Protein AF-A0A8B6BS46-F1 (afdb_monomer)

Foldseek 3Di:
DDAQFKKKKKKKAKCDAWWWKFKWFQDPNDTDGPGDTDTDGRNVPIDIDMDTCPDPGDMDIDTHPVVDPD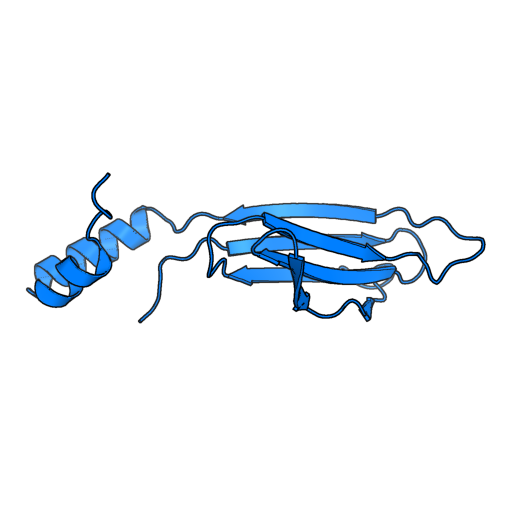DDIDMDMDMDTGGRDVVVVVVVLVVCVVVVVVVCVCVRPPDPDD

Organism: Mytilus galloprovincialis (NCBI:txid29158)

Secondary structure (DSSP, 8-state):
------EEEEEEEESSS-EEEEEEEEETTEEEEEEEEEEE-TTTS-EEEEEE--SSSEEEEEEE-TT-SS----EEEEEEEEPPPHHHHHHHHHHHHHHT-HHHHHHHH-----

Solvent-accessible surface area (backbone atoms only — not comparable to full-atom values): 6908 Å² total; per-residue (Å²): 141,80,79,87,44,37,34,41,36,42,38,35,31,30,73,57,60,64,41,24,40,26,35,35,35,54,54,94,94,36,80,42,77,78,37,73,72,42,80,38,60,25,44,83,45,76,45,70,53,74,43,75,50,88,65,95,72,53,75,42,83,44,79,43,60,89,90,44,92,87,57,85,73,54,72,51,73,53,73,49,78,44,72,60,56,67,66,59,52,50,49,52,52,52,50,33,60,73,71,64,41,59,66,66,50,48,77,72,65,63,73,79,79,129

Sequence (114 aa):
MRTFCFYFSWEFQSEDHDVGFGLLYEENEKYQIISKVTRVNSHHVLEDGVHTCEKTGKYFLCFDNSFSWTRSKKIRYVCEVIAPDDTLISQEINKLIEDGDWETLSERFETTHL

pLDDT: mean 85.99, std 13.16, range [35.91, 97.19]

Mean predicted aligned error: 9.42 Å

Nearest PDB structures (foldseek):
  4tlg-assembly1_A  TM=8.863E-01  e=4.756E-06  Homo sapiens
  6q67-assembly1_A  TM=8.962E-01  e=2.269E-05  Sus scrofa
  6hlt-assembly2_C  TM=9.055E-01  e=3.000E-05  Homo sapiens
  6q68-assembly1_C  TM=8.977E-01  e=2.400E-05  Bos taurus
  6hmv-assembly1_A  TM=9.448E-01  e=8.191E-05  Homo sapiens

Structure (mmCIF, N/CA/C/O backbone):
data_AF-A0A8B6BS46-F1
#
_entry.id   AF-A0A8B6BS46-F1
#
loop_
_atom_site.group_PDB
_atom_site.id
_atom_site.type_symbol
_atom_site.label_atom_id
_atom_site.label_alt_id
_atom_site.label_comp_id
_atom_site.label_asym_id
_atom_site.label_entity_id
_atom_site.label_seq_id
_atom_site.pdbx_PDB_ins_code
_atom_site.Cartn_x
_atom_site.Cartn_y
_atom_site.Cartn_z
_atom_site.occupancy
_atom_site.B_iso_or_equiv
_atom_site.auth_seq_id
_atom_site.auth_comp_id
_atom_site.auth_asym_id
_atom_site.auth_atom_id
_atom_site.pdbx_PDB_model_num
ATOM 1 N N . MET A 1 1 ? -12.181 -11.609 18.749 1.00 38.28 1 MET A N 1
ATOM 2 C CA . MET A 1 1 ? -11.591 -10.264 18.591 1.00 38.28 1 MET A CA 1
ATOM 3 C C . MET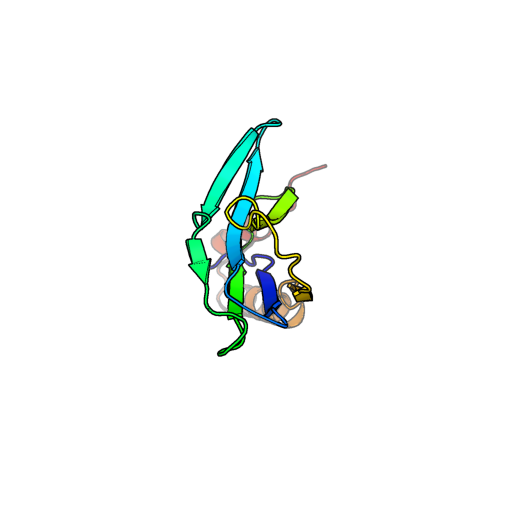 A 1 1 ? -11.362 -10.000 17.101 1.00 38.28 1 MET A C 1
ATOM 5 O O . MET A 1 1 ? -10.400 -10.505 16.543 1.00 38.28 1 MET A O 1
ATOM 9 N N . ARG A 1 2 ? -12.296 -9.338 16.408 1.00 45.19 2 ARG A N 1
ATOM 10 C CA . ARG A 1 2 ? -12.150 -8.969 14.983 1.00 45.19 2 ARG A CA 1
ATOM 11 C C . ARG A 1 2 ? -12.280 -7.461 14.847 1.00 45.19 2 ARG A C 1
ATOM 13 O O . ARG A 1 2 ? -13.326 -6.988 14.464 1.00 45.19 2 ARG A O 1
ATOM 20 N N . THR A 1 3 ? -11.291 -6.692 15.277 1.00 49.78 3 THR A N 1
ATOM 21 C CA . THR A 1 3 ? -11.294 -5.219 15.228 1.00 49.78 3 THR A CA 1
ATOM 22 C C . THR A 1 3 ? -11.791 -4.688 13.874 1.00 49.78 3 THR A C 1
ATOM 24 O O . THR A 1 3 ? -11.344 -5.169 12.833 1.00 49.78 3 THR A O 1
ATOM 27 N N . PHE A 1 4 ? -12.741 -3.744 13.896 1.00 59.94 4 PHE A N 1
ATOM 28 C CA . PHE A 1 4 ? -13.165 -2.976 12.722 1.00 59.94 4 PHE A CA 1
ATOM 29 C C . PHE A 1 4 ? -12.008 -2.066 12.317 1.00 59.94 4 PHE A C 1
ATOM 31 O O . PHE A 1 4 ? -11.926 -0.912 12.728 1.00 59.94 4 PHE A O 1
ATOM 38 N N . CYS A 1 5 ? -11.041 -2.628 11.609 1.00 68.75 5 CYS A N 1
ATOM 39 C CA . CYS A 1 5 ? -9.859 -1.897 11.200 1.00 68.75 5 CYS A CA 1
ATOM 40 C C . CYS A 1 5 ? -10.089 -1.261 9.836 1.00 68.75 5 CYS A C 1
ATOM 42 O O . CYS A 1 5 ? -10.703 -1.858 8.953 1.00 68.75 5 CYS A O 1
ATOM 44 N N . PHE A 1 6 ? -9.531 -0.068 9.654 1.00 82.50 6 PHE A N 1
ATOM 45 C CA . PHE A 1 6 ? -9.302 0.458 8.318 1.00 82.50 6 PHE A CA 1
ATOM 46 C C . PHE A 1 6 ? -8.326 -0.464 7.590 1.00 82.50 6 PHE A C 1
ATOM 48 O O . PHE A 1 6 ? -7.387 -0.991 8.195 1.00 82.50 6 PHE A O 1
ATOM 55 N N . TYR A 1 7 ? -8.535 -0.644 6.295 1.00 89.06 7 TYR A N 1
ATOM 56 C CA . TYR A 1 7 ? -7.596 -1.351 5.437 1.00 89.06 7 TYR A CA 1
ATOM 57 C C . TYR A 1 7 ? -6.990 -0.365 4.460 1.00 89.06 7 TYR A C 1
ATOM 59 O O . TYR A 1 7 ? -7.685 0.468 3.889 1.00 89.06 7 TYR A O 1
ATOM 67 N N . PHE A 1 8 ? -5.690 -0.466 4.258 1.00 91.31 8 PHE A N 1
ATOM 68 C CA . PHE A 1 8 ? -4.987 0.258 3.221 1.00 91.31 8 PHE A CA 1
ATOM 69 C C . PHE A 1 8 ? -4.611 -0.725 2.120 1.00 91.31 8 PHE A C 1
ATOM 71 O O . PHE A 1 8 ? -3.884 -1.682 2.387 1.00 91.31 8 PHE A O 1
ATOM 78 N N . SER A 1 9 ? -5.120 -0.520 0.910 1.00 94.75 9 SER A N 1
ATOM 79 C CA . SER A 1 9 ? -4.812 -1.343 -0.257 1.00 94.75 9 SER A CA 1
ATOM 80 C C . SER A 1 9 ? -3.952 -0.577 -1.252 1.00 94.75 9 SER A C 1
ATOM 82 O O . SER A 1 9 ? -3.991 0.654 -1.337 1.00 94.75 9 SER A O 1
ATOM 84 N N . TRP A 1 10 ? -3.155 -1.321 -2.006 1.00 97.00 10 TRP A N 1
ATOM 85 C CA . TRP A 1 10 ? -2.367 -0.787 -3.101 1.00 97.00 10 TRP A CA 1
ATOM 86 C C . TRP A 1 10 ? -2.346 -1.756 -4.269 1.00 97.00 10 TRP A C 1
ATOM 88 O O . TRP A 1 10 ? -2.424 -2.970 -4.109 1.00 97.00 10 TRP A O 1
ATOM 98 N N . GLU A 1 11 ? -2.160 -1.177 -5.440 1.00 97.19 11 GLU A N 1
ATOM 99 C CA . GLU A 1 11 ? -1.888 -1.856 -6.691 1.00 97.19 11 GLU A CA 1
ATOM 100 C C . GLU A 1 11 ? -0.888 -0.992 -7.458 1.00 97.19 11 GLU A C 1
ATOM 102 O O . GLU A 1 11 ? -1.061 0.225 -7.565 1.00 97.19 11 GLU A O 1
ATOM 107 N N . PHE A 1 12 ? 0.188 -1.582 -7.972 1.00 96.81 12 PHE A N 1
ATOM 108 C CA . PHE A 1 12 ? 1.142 -0.857 -8.796 1.00 96.81 12 PHE A CA 1
ATOM 109 C C . PHE A 1 12 ? 1.840 -1.729 -9.834 1.00 96.81 12 PHE A C 1
ATOM 111 O O . PHE A 1 12 ? 1.979 -2.945 -9.720 1.00 96.81 12 PHE A O 1
ATOM 118 N N . GLN A 1 13 ? 2.358 -1.051 -10.849 1.00 95.69 13 GLN A N 1
ATOM 119 C CA . GLN A 1 13 ? 3.150 -1.641 -11.913 1.00 95.69 13 GLN A CA 1
ATOM 120 C C . GLN A 1 13 ? 4.254 -0.668 -12.327 1.00 95.69 13 GLN A C 1
ATOM 122 O O . GLN A 1 13 ? 4.020 0.537 -12.477 1.00 95.69 13 GLN A O 1
ATOM 127 N N . SER A 1 14 ? 5.466 -1.186 -12.527 1.00 93.38 14 SER A N 1
ATOM 128 C CA . SER A 1 14 ? 6.537 -0.443 -13.189 1.00 93.38 14 SER A CA 1
ATOM 129 C C . SER A 1 14 ? 6.426 -0.584 -14.709 1.00 93.38 14 SER A C 1
ATOM 131 O O . SER A 1 14 ? 5.974 -1.603 -15.219 1.00 93.38 14 SER A O 1
ATOM 133 N N . GLU A 1 15 ? 6.816 0.452 -15.453 1.00 88.56 15 GLU A N 1
ATOM 134 C CA . GLU A 1 15 ? 6.830 0.381 -16.923 1.00 88.56 15 GLU A CA 1
ATOM 135 C C . GLU A 1 15 ? 7.938 -0.534 -17.444 1.00 88.56 15 GLU A C 1
ATOM 137 O O . GLU A 1 15 ? 7.683 -1.344 -18.324 1.00 88.56 15 GLU A O 1
ATOM 142 N N . ASP A 1 16 ? 9.138 -0.438 -16.867 1.00 82.38 16 ASP A N 1
ATOM 143 C CA . ASP A 1 16 ? 10.303 -1.208 -17.291 1.00 82.38 16 ASP A CA 1
ATOM 144 C C . ASP A 1 16 ? 11.169 -1.585 -16.084 1.00 82.38 16 ASP A C 1
ATOM 146 O O . ASP A 1 16 ? 11.522 -0.731 -15.262 1.00 82.38 16 ASP A O 1
ATOM 150 N N . HIS A 1 17 ? 11.584 -2.854 -16.037 1.00 85.81 17 HIS A N 1
ATOM 151 C CA . HIS A 1 17 ? 12.421 -3.467 -14.999 1.00 85.81 17 HIS A CA 1
ATOM 152 C C . HIS A 1 17 ? 11.810 -3.517 -13.591 1.00 85.81 17 HIS A C 1
ATOM 154 O O . HIS A 1 17 ? 10.761 -2.952 -13.282 1.00 85.81 17 HIS A O 1
ATOM 160 N N . ASP A 1 18 ? 12.483 -4.257 -12.720 1.00 89.81 18 ASP A N 1
ATOM 161 C CA . ASP A 1 18 ? 12.106 -4.459 -11.333 1.00 89.81 18 ASP A CA 1
ATOM 162 C C . ASP A 1 18 ? 12.364 -3.215 -10.469 1.00 89.81 18 ASP A C 1
ATOM 164 O O . ASP A 1 18 ? 13.213 -2.377 -10.783 1.00 89.81 18 ASP A O 1
ATOM 168 N N . VAL A 1 19 ? 11.623 -3.089 -9.372 1.00 93.81 19 VAL A N 1
ATOM 169 C CA . VAL A 1 19 ? 11.728 -1.980 -8.413 1.00 93.81 19 VAL A CA 1
ATOM 170 C C . VAL A 1 19 ? 11.765 -2.539 -6.994 1.00 93.81 19 VAL A C 1
ATOM 172 O O . VAL A 1 19 ? 11.211 -3.603 -6.735 1.00 93.81 19 VAL A O 1
ATOM 175 N N . GLY A 1 20 ? 12.441 -1.864 -6.067 1.00 95.31 20 GLY A N 1
ATOM 176 C CA . GLY A 1 20 ? 12.315 -2.178 -4.649 1.00 95.31 20 GLY A CA 1
ATOM 177 C C . GLY A 1 20 ? 10.960 -1.709 -4.129 1.00 95.31 20 GLY A C 1
ATOM 178 O O . GLY A 1 20 ? 10.569 -0.574 -4.389 1.00 95.31 20 GLY A O 1
ATOM 179 N N . PHE A 1 21 ? 10.254 -2.554 -3.388 1.00 96.62 21 PHE A N 1
ATOM 180 C CA . PHE A 1 21 ? 8.987 -2.196 -2.766 1.00 96.62 21 PHE A CA 1
ATOM 181 C C . PHE A 1 21 ? 8.909 -2.690 -1.324 1.00 96.62 21 PHE A C 1
ATOM 183 O O . PHE A 1 21 ? 9.324 -3.812 -1.029 1.00 96.62 21 PHE A O 1
ATOM 190 N N . GLY A 1 22 ? 8.381 -1.853 -0.432 1.00 96.50 22 GLY A N 1
ATOM 191 C CA . GLY A 1 22 ? 8.122 -2.185 0.967 1.00 96.50 22 GLY A CA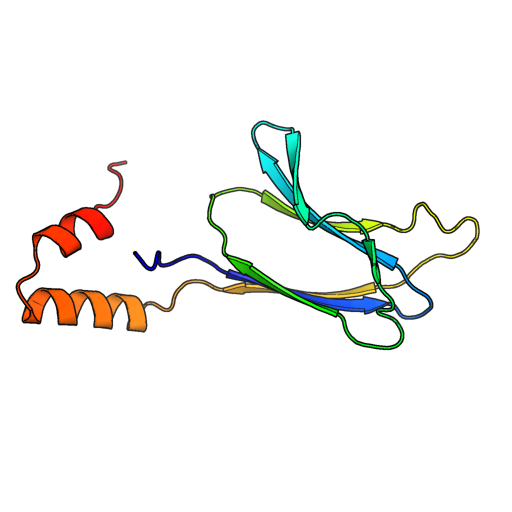 1
ATOM 192 C C . GLY A 1 22 ? 7.109 -1.239 1.612 1.00 96.50 22 GLY A C 1
ATOM 193 O O . GLY A 1 22 ? 6.692 -0.250 1.010 1.00 96.50 22 GLY A O 1
ATOM 194 N N . LEU A 1 23 ? 6.739 -1.545 2.855 1.00 96.44 23 LEU A N 1
ATOM 195 C CA . LEU A 1 23 ? 5.743 -0.805 3.632 1.00 96.44 23 LEU A CA 1
ATOM 196 C C . LEU A 1 23 ? 6.331 -0.420 4.989 1.00 96.44 23 LEU A C 1
ATOM 198 O O . LEU A 1 23 ? 6.819 -1.284 5.724 1.00 96.44 23 LEU A O 1
ATOM 202 N N . LEU A 1 24 ? 6.259 0.863 5.330 1.00 96.19 24 LEU A N 1
ATOM 203 C CA . LEU A 1 24 ? 6.738 1.403 6.602 1.00 96.19 24 LEU A CA 1
ATOM 204 C C . LEU A 1 24 ? 5.614 2.116 7.359 1.00 96.19 24 LEU A C 1
ATOM 206 O O . LEU A 1 24 ? 4.649 2.588 6.761 1.00 96.19 24 LEU A O 1
ATOM 210 N N . TYR A 1 25 ? 5.784 2.240 8.671 1.00 95.50 25 TYR A N 1
ATOM 211 C CA . TYR A 1 25 ? 4.933 3.033 9.555 1.00 95.50 25 TYR A CA 1
ATOM 212 C C . TYR A 1 25 ? 5.776 4.041 10.330 1.00 95.50 25 TYR A C 1
ATOM 214 O O . TYR A 1 25 ? 6.840 3.692 10.837 1.00 95.50 25 TYR A O 1
ATOM 222 N N . GLU A 1 26 ? 5.323 5.287 10.421 1.00 95.25 26 GLU A N 1
ATOM 223 C CA . GLU A 1 26 ? 5.981 6.307 11.241 1.00 95.25 26 GLU A CA 1
ATOM 224 C C . GLU A 1 26 ? 5.486 6.230 12.688 1.00 95.25 26 GLU A C 1
ATOM 226 O O . GLU A 1 26 ? 4.318 6.476 12.983 1.00 95.25 26 GLU A O 1
ATOM 231 N N . GLU A 1 27 ? 6.403 5.927 13.604 1.00 92.62 27 GLU A N 1
ATOM 232 C CA . GLU A 1 27 ? 6.169 5.895 15.043 1.00 92.62 27 GLU A CA 1
ATOM 233 C C . GLU A 1 27 ? 7.206 6.783 15.734 1.00 92.62 27 GLU A C 1
ATOM 235 O O . GLU A 1 27 ? 8.403 6.503 15.680 1.00 92.62 27 GLU A O 1
ATOM 240 N N . ASN A 1 28 ? 6.758 7.859 16.391 1.00 91.06 28 ASN A N 1
ATOM 241 C CA . ASN A 1 28 ? 7.634 8.803 17.100 1.00 91.06 28 ASN A CA 1
ATOM 242 C C . ASN A 1 28 ? 8.801 9.312 16.227 1.00 91.06 28 ASN A C 1
ATOM 244 O O . ASN A 1 28 ? 9.962 9.231 16.631 1.00 91.06 28 ASN A O 1
ATOM 248 N N . GLU A 1 29 ? 8.484 9.773 15.011 1.00 88.62 29 GLU A N 1
ATOM 249 C CA . GLU A 1 29 ? 9.449 10.285 14.016 1.00 88.62 29 GLU A CA 1
ATOM 250 C C . GLU A 1 29 ? 10.475 9.241 13.525 1.00 88.62 29 GLU A C 1
ATOM 252 O O . GLU A 1 29 ? 11.482 9.580 12.901 1.00 88.62 29 GLU A O 1
ATOM 257 N N . LYS A 1 30 ? 10.233 7.949 13.784 1.00 91.62 30 LYS A N 1
ATOM 258 C CA . LYS A 1 30 ? 11.052 6.834 13.295 1.00 91.62 30 LYS A CA 1
ATOM 259 C C . LYS A 1 30 ? 10.238 5.924 12.388 1.00 91.62 30 LYS A C 1
ATOM 261 O O . LYS A 1 30 ? 9.079 5.630 12.662 1.00 91.62 30 LYS A O 1
ATOM 266 N N . TYR A 1 31 ? 10.875 5.426 11.333 1.00 93.69 31 TYR A N 1
ATOM 267 C CA . TYR A 1 31 ? 10.260 4.458 10.432 1.00 93.69 31 TYR A CA 1
ATOM 268 C C . TYR A 1 31 ? 10.399 3.037 10.980 1.00 93.69 31 TYR A C 1
ATOM 270 O O . TYR A 1 31 ? 11.507 2.515 11.112 1.00 93.69 31 TYR A O 1
ATOM 278 N N . GLN A 1 32 ? 9.265 2.407 11.262 1.00 94.94 32 GLN A N 1
ATOM 279 C CA . GLN A 1 32 ? 9.142 0.988 11.563 1.00 94.94 32 GLN A CA 1
ATOM 280 C C . GLN A 1 32 ? 8.866 0.210 10.2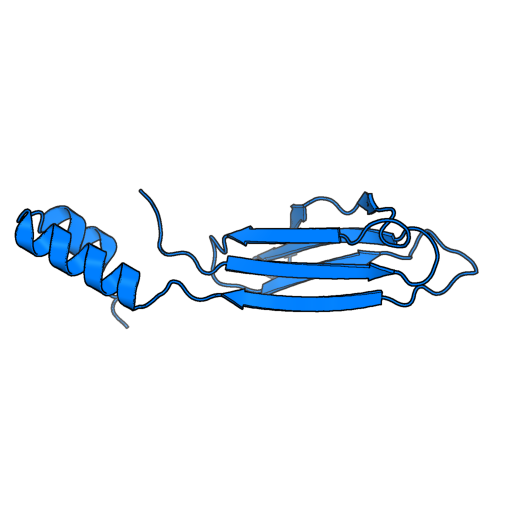78 1.00 94.94 32 GLN A C 1
ATOM 282 O O . GLN A 1 32 ? 8.059 0.627 9.447 1.00 94.94 32 GLN A O 1
ATOM 287 N N . ILE A 1 33 ? 9.522 -0.937 10.116 1.00 95.38 33 ILE A N 1
ATOM 288 C CA . ILE A 1 33 ? 9.347 -1.791 8.939 1.00 95.38 33 ILE A CA 1
ATOM 289 C C . ILE A 1 33 ? 8.146 -2.708 9.161 1.00 95.38 33 ILE A C 1
ATOM 291 O O . ILE A 1 33 ? 8.213 -3.602 10.001 1.00 95.38 33 ILE A O 1
ATOM 295 N N . ILE A 1 34 ? 7.086 -2.523 8.372 1.00 94.81 34 ILE A N 1
ATOM 296 C CA . ILE A 1 34 ? 5.967 -3.474 8.297 1.00 94.81 34 ILE A CA 1
ATOM 297 C C . ILE A 1 34 ? 6.307 -4.570 7.288 1.00 94.81 34 ILE A C 1
ATOM 299 O O . ILE A 1 34 ? 6.240 -5.756 7.598 1.00 94.81 34 ILE A O 1
ATOM 303 N N . SER A 1 35 ? 6.725 -4.166 6.087 1.00 94.88 35 SER A N 1
ATOM 304 C CA . SER A 1 35 ? 7.227 -5.057 5.046 1.00 94.88 35 SER A CA 1
ATOM 305 C C . SER A 1 35 ? 8.576 -4.556 4.555 1.00 94.88 35 SER A C 1
ATOM 307 O O . SER A 1 35 ? 8.736 -3.379 4.217 1.00 94.88 35 SER A O 1
ATOM 309 N N . LYS A 1 36 ? 9.567 -5.450 4.545 1.00 94.75 36 LYS A N 1
ATOM 310 C CA . LYS A 1 36 ? 10.925 -5.123 4.106 1.00 94.75 36 LYS A CA 1
ATOM 311 C C . LYS A 1 36 ? 10.911 -4.731 2.634 1.00 94.75 36 LYS A C 1
ATOM 313 O O . LYS A 1 36 ? 10.258 -5.386 1.828 1.00 94.75 36 LYS A O 1
ATOM 318 N N . VAL A 1 37 ? 11.706 -3.720 2.292 1.00 95.12 37 VAL A N 1
ATOM 319 C CA . VAL A 1 37 ? 11.926 -3.351 0.894 1.00 95.12 37 VAL A CA 1
ATOM 320 C C . VAL A 1 37 ? 12.635 -4.504 0.184 1.00 95.12 37 VAL A C 1
ATOM 322 O O . VAL A 1 37 ? 13.759 -4.862 0.540 1.00 95.12 37 VAL A O 1
ATOM 325 N N . THR A 1 38 ? 11.972 -5.101 -0.803 1.00 94.00 38 THR A N 1
ATOM 326 C CA . THR A 1 38 ? 12.515 -6.193 -1.624 1.00 94.00 38 THR A CA 1
ATOM 327 C C . THR A 1 38 ? 12.273 -5.925 -3.103 1.00 94.00 38 THR A C 1
ATOM 329 O O . THR A 1 38 ? 11.378 -5.165 -3.463 1.00 94.00 38 THR A O 1
ATOM 332 N N . ARG A 1 39 ? 13.115 -6.494 -3.973 1.00 94.06 39 ARG A N 1
ATOM 333 C CA . ARG A 1 39 ? 13.005 -6.301 -5.425 1.00 94.06 39 ARG A CA 1
ATOM 334 C C . ARG A 1 39 ? 11.827 -7.113 -5.959 1.00 94.06 39 ARG A C 1
ATOM 336 O O . ARG A 1 39 ? 11.808 -8.330 -5.787 1.00 94.06 39 ARG A O 1
ATOM 343 N N . VAL A 1 40 ? 10.895 -6.442 -6.626 1.00 93.19 40 VAL A N 1
ATOM 344 C CA . VAL A 1 40 ? 9.701 -7.041 -7.229 1.00 93.19 40 VAL A CA 1
ATOM 345 C C . VAL A 1 40 ? 9.686 -6.816 -8.738 1.00 93.19 40 VAL A C 1
ATOM 347 O O . VAL A 1 40 ? 10.060 -5.747 -9.231 1.00 93.19 40 VAL A O 1
ATOM 350 N N . ASN A 1 41 ? 9.255 -7.826 -9.496 1.00 92.06 41 ASN A N 1
ATOM 351 C CA . ASN A 1 41 ? 9.220 -7.785 -10.961 1.00 92.06 41 ASN A CA 1
ATOM 352 C C . ASN A 1 41 ? 7.901 -7.183 -11.468 1.00 92.06 41 ASN A C 1
ATOM 354 O O . ASN A 1 41 ? 7.239 -7.764 -12.331 1.00 92.06 41 ASN A O 1
ATOM 358 N N . SER A 1 42 ? 7.554 -5.993 -10.968 1.00 90.06 42 SER A N 1
ATOM 359 C CA . SER A 1 42 ? 6.240 -5.384 -11.204 1.00 90.06 42 SER A CA 1
ATOM 360 C C . SER A 1 42 ? 5.971 -4.980 -12.663 1.00 90.06 42 SER A C 1
ATOM 362 O O . SER A 1 42 ? 4.845 -4.658 -13.024 1.00 90.06 42 SER A O 1
ATOM 364 N N . HIS A 1 43 ? 6.996 -5.031 -13.520 1.00 88.81 43 HIS A N 1
ATOM 365 C CA . HIS A 1 43 ? 6.926 -4.834 -14.973 1.00 88.81 43 HIS A CA 1
ATOM 366 C C . HIS A 1 43 ? 6.347 -6.040 -15.725 1.00 88.81 43 HIS A C 1
ATOM 368 O O . HIS A 1 43 ? 5.878 -5.895 -16.850 1.00 88.81 43 HIS A O 1
ATOM 374 N N . HIS A 1 44 ? 6.390 -7.236 -15.133 1.00 89.81 44 HIS A N 1
ATOM 375 C CA . HIS A 1 44 ? 5.835 -8.453 -15.733 1.00 89.81 44 HIS A CA 1
ATOM 376 C C . HIS A 1 44 ? 4.479 -8.824 -15.140 1.00 89.81 44 HIS A C 1
ATOM 378 O O . HIS A 1 44 ? 3.591 -9.271 -15.862 1.00 89.81 44 HIS A O 1
ATOM 384 N N . VAL A 1 45 ? 4.337 -8.660 -13.827 1.00 90.69 45 VAL A N 1
ATOM 385 C CA . VAL A 1 45 ? 3.133 -9.000 -13.071 1.00 90.69 45 VAL A CA 1
ATOM 386 C C . VAL A 1 45 ? 2.790 -7.800 -12.214 1.00 90.69 45 VAL A C 1
ATOM 388 O O . VAL A 1 45 ? 3.677 -7.187 -11.637 1.00 90.69 45 VAL A O 1
ATOM 391 N N . LEU A 1 46 ? 1.519 -7.434 -12.179 1.00 92.62 46 LEU A N 1
ATOM 392 C CA . LEU A 1 46 ? 1.061 -6.346 -11.337 1.00 92.62 46 LEU A CA 1
ATOM 393 C C . LEU A 1 46 ? 1.209 -6.738 -9.859 1.00 92.62 46 LEU A C 1
ATOM 395 O O . LEU A 1 46 ? 0.917 -7.872 -9.494 1.00 92.62 46 LEU A O 1
ATOM 399 N N . GLU A 1 47 ? 1.712 -5.817 -9.042 1.00 96.25 47 GLU A N 1
ATOM 400 C CA . GLU A 1 47 ? 1.909 -6.042 -7.612 1.00 96.25 47 GLU A CA 1
ATOM 401 C C . GLU A 1 47 ? 0.771 -5.378 -6.845 1.00 96.25 47 GLU A C 1
ATOM 403 O O . GLU A 1 47 ? 0.558 -4.169 -6.960 1.00 96.25 47 GLU A O 1
ATOM 408 N N . ASP A 1 48 ? 0.066 -6.156 -6.037 1.00 96.31 48 ASP A N 1
ATOM 409 C CA . ASP A 1 48 ? -1.024 -5.689 -5.194 1.00 96.31 48 ASP A CA 1
ATOM 410 C C . ASP A 1 48 ? -0.834 -6.121 -3.739 1.00 96.31 48 ASP A C 1
ATOM 412 O O . ASP A 1 48 ? 0.022 -6.942 -3.391 1.00 96.31 48 ASP A O 1
ATOM 416 N N . GLY A 1 49 ? -1.607 -5.514 -2.850 1.00 95.00 49 GLY A N 1
ATOM 417 C CA . GLY A 1 49 ? -1.648 -5.936 -1.466 1.00 95.00 49 GLY A CA 1
ATOM 418 C C . GLY A 1 49 ? -2.588 -5.105 -0.616 1.00 95.00 49 GLY A C 1
ATOM 419 O O . GLY A 1 49 ? -3.113 -4.069 -1.023 1.00 95.00 49 GLY A O 1
ATOM 420 N N . VAL A 1 50 ? -2.793 -5.591 0.603 1.00 94.31 50 VAL A N 1
ATOM 421 C CA . VAL A 1 50 ? -3.606 -4.931 1.617 1.00 94.31 50 VAL A CA 1
ATOM 422 C C . VAL A 1 50 ? -2.912 -5.019 2.967 1.00 94.31 50 VAL A C 1
ATOM 424 O O . VAL A 1 50 ? -2.280 -6.024 3.303 1.00 94.31 50 VAL A O 1
ATOM 427 N N . HIS A 1 51 ? -3.038 -3.964 3.759 1.00 93.94 51 HIS A N 1
ATOM 428 C CA . HIS A 1 51 ? -2.574 -3.919 5.131 1.00 93.94 51 HIS A CA 1
ATOM 429 C C . HIS A 1 51 ? -3.682 -3.415 6.049 1.00 93.94 51 HIS A C 1
ATOM 431 O O . HIS A 1 51 ? -4.280 -2.367 5.817 1.00 93.94 51 HIS A O 1
ATOM 437 N N . THR A 1 52 ? -3.937 -4.164 7.115 1.00 92.00 52 THR A N 1
ATOM 438 C CA . THR A 1 52 ? -4.841 -3.754 8.186 1.00 92.00 52 THR A CA 1
ATOM 439 C C . THR A 1 52 ? -4.173 -2.669 9.025 1.00 92.00 52 THR A C 1
ATOM 441 O O . THR A 1 52 ? -3.124 -2.904 9.619 1.00 92.00 52 THR A O 1
ATOM 444 N N . CYS A 1 53 ? -4.780 -1.489 9.114 1.00 89.75 53 CYS A N 1
ATOM 445 C CA . CYS A 1 53 ? -4.272 -0.390 9.925 1.00 89.75 53 CYS A CA 1
ATOM 446 C C . CYS A 1 53 ? -4.549 -0.652 11.413 1.00 89.75 53 CYS A C 1
ATOM 448 O O . CYS A 1 53 ? -5.596 -0.281 11.938 1.00 89.75 53 CYS A O 1
ATOM 450 N N . GLU A 1 54 ? -3.612 -1.310 12.095 1.00 85.88 54 GLU A N 1
ATOM 451 C CA . GLU A 1 54 ? -3.708 -1.595 13.537 1.00 85.88 54 GLU A CA 1
ATOM 452 C C . GLU A 1 54 ? -3.476 -0.359 14.416 1.00 85.88 54 GLU A C 1
ATOM 454 O O . GLU A 1 54 ? -3.927 -0.316 15.560 1.00 85.88 54 GLU A O 1
ATOM 459 N N . LYS A 1 55 ? -2.751 0.639 13.900 1.00 86.62 55 LYS A N 1
ATOM 460 C CA . LYS A 1 55 ? -2.393 1.861 14.621 1.00 86.62 55 LYS A CA 1
ATOM 461 C C . LYS A 1 55 ? -2.748 3.085 13.785 1.00 86.62 55 LYS A C 1
ATOM 463 O O . LYS A 1 55 ? -2.451 3.144 12.593 1.00 86.62 55 LYS A O 1
ATOM 468 N N . THR A 1 56 ? -3.329 4.096 14.421 1.00 86.69 56 THR A N 1
ATOM 469 C CA . THR A 1 56 ? -3.547 5.400 13.787 1.00 86.69 56 THR A CA 1
ATOM 470 C C . THR A 1 56 ? -2.210 6.097 13.567 1.00 86.69 56 THR A C 1
ATOM 472 O O . THR A 1 56 ? -1.491 6.372 14.525 1.00 86.69 56 THR A O 1
ATOM 475 N N . GLY A 1 57 ? -1.892 6.430 12.319 1.00 89.88 57 GLY A N 1
ATOM 476 C CA . GLY A 1 57 ? -0.653 7.124 11.983 1.00 89.88 57 GLY A CA 1
ATOM 477 C C . GLY A 1 57 ? -0.402 7.173 10.483 1.00 89.88 57 GLY A C 1
ATOM 478 O O . GLY A 1 57 ? -1.319 6.996 9.680 1.00 89.88 57 GLY A O 1
ATOM 479 N N . LYS A 1 58 ? 0.851 7.435 10.100 1.00 92.56 58 LYS A N 1
ATOM 480 C CA . LYS A 1 58 ? 1.249 7.524 8.693 1.00 92.56 58 LYS A CA 1
ATOM 481 C C . LYS A 1 58 ? 1.894 6.227 8.226 1.00 92.56 58 LYS A C 1
ATOM 483 O O . LYS A 1 58 ? 2.874 5.761 8.80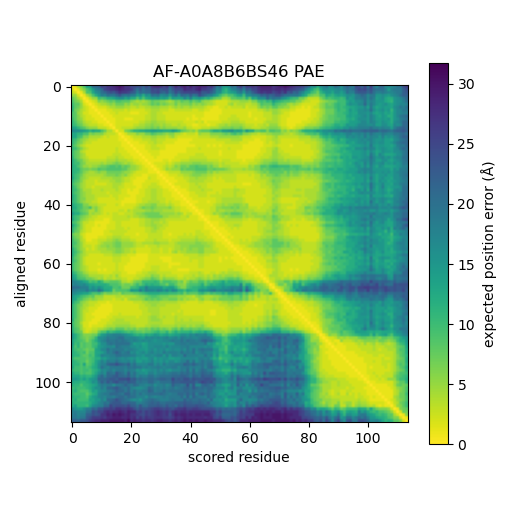8 1.00 92.56 58 LYS A O 1
ATOM 488 N N . TYR A 1 59 ? 1.366 5.706 7.128 1.00 93.94 59 TYR A N 1
ATOM 489 C CA . TYR A 1 59 ? 1.895 4.555 6.412 1.00 93.94 59 TYR A CA 1
ATOM 490 C C . TYR A 1 59 ? 2.582 5.025 5.129 1.00 93.94 59 TYR A C 1
ATOM 492 O O . TYR A 1 59 ? 2.101 5.939 4.460 1.00 93.94 59 TYR A O 1
ATOM 500 N N . PHE A 1 60 ? 3.707 4.403 4.786 1.00 94.88 60 PHE A N 1
ATOM 501 C CA . PHE A 1 60 ? 4.529 4.781 3.639 1.00 94.88 60 PHE A CA 1
ATOM 502 C C . PHE A 1 60 ? 4.735 3.583 2.720 1.00 94.88 60 PHE A C 1
ATOM 504 O O . PHE A 1 60 ? 5.323 2.580 3.125 1.00 94.88 60 PHE A O 1
ATOM 511 N N . LEU A 1 61 ? 4.296 3.721 1.469 1.00 94.81 61 LEU A N 1
ATOM 512 C CA . LEU A 1 61 ? 4.673 2.827 0.379 1.00 94.81 61 LEU A CA 1
ATOM 513 C C . LEU A 1 61 ? 6.022 3.272 -0.175 1.00 94.81 61 LEU A C 1
ATOM 515 O O . LEU A 1 61 ? 6.158 4.368 -0.721 1.00 94.81 61 LEU A O 1
ATOM 519 N N . CYS A 1 62 ? 7.031 2.431 -0.005 1.00 95.38 62 CYS A N 1
ATOM 520 C CA . CYS A 1 62 ? 8.400 2.764 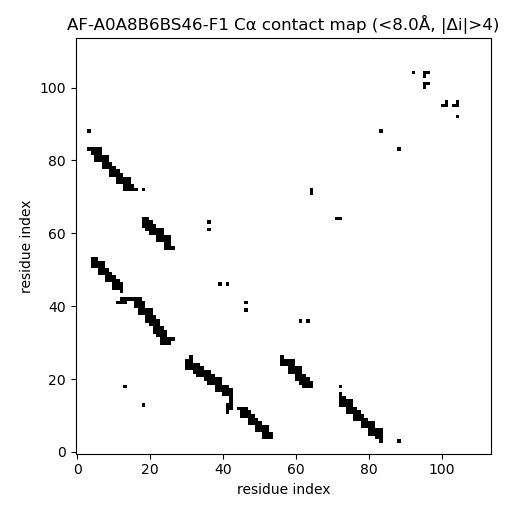-0.357 1.00 95.38 62 CYS A CA 1
ATOM 521 C C . CYS A 1 62 ? 8.771 2.135 -1.694 1.00 95.38 62 CYS A C 1
ATOM 523 O O . CYS A 1 62 ? 9.036 0.938 -1.754 1.00 95.38 62 CYS A O 1
ATOM 525 N N . PHE A 1 63 ? 8.841 2.959 -2.740 1.00 94.81 63 PHE A N 1
ATOM 526 C CA . PHE A 1 63 ? 9.408 2.585 -4.034 1.00 94.81 63 PHE A CA 1
ATOM 527 C C . PHE A 1 63 ? 10.896 2.940 -4.067 1.00 94.81 63 PHE A C 1
ATOM 529 O O . PHE A 1 63 ? 11.259 4.114 -4.146 1.00 94.81 63 PHE A O 1
ATOM 536 N N . ASP A 1 64 ? 11.760 1.932 -3.998 1.00 93.12 64 ASP A N 1
ATOM 537 C CA . ASP A 1 64 ? 13.211 2.100 -3.975 1.00 93.12 64 ASP A CA 1
ATOM 538 C C . ASP A 1 64 ? 13.841 1.774 -5.336 1.00 93.12 64 ASP A C 1
ATOM 540 O O . ASP A 1 64 ? 13.741 0.661 -5.856 1.00 93.12 64 ASP A O 1
ATOM 544 N N . ASN A 1 65 ? 14.527 2.762 -5.909 1.00 91.56 65 ASN A N 1
ATOM 545 C CA . ASN A 1 65 ? 15.298 2.630 -7.145 1.00 91.56 65 ASN A CA 1
ATOM 546 C C . ASN A 1 65 ? 16.799 2.908 -6.929 1.00 91.56 65 ASN A C 1
ATOM 548 O O . ASN A 1 65 ? 17.532 3.115 -7.895 1.00 91.56 65 ASN A O 1
ATOM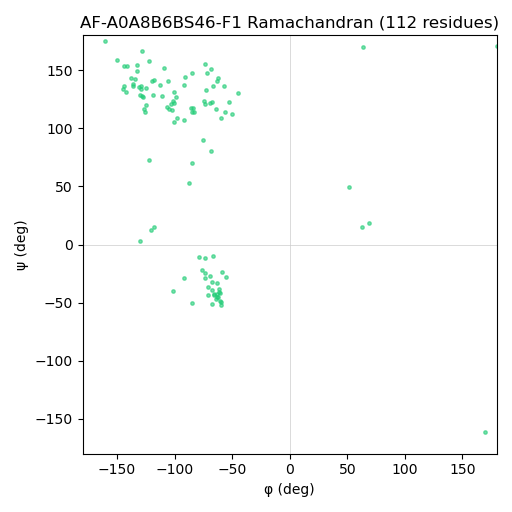 552 N N . SER A 1 66 ? 17.274 2.916 -5.679 1.00 86.62 66 SER A N 1
ATOM 553 C CA . SER A 1 66 ? 18.669 3.217 -5.325 1.00 86.62 66 SER A CA 1
ATOM 554 C C . SER A 1 66 ? 19.687 2.271 -5.978 1.00 86.62 66 SER A C 1
ATOM 556 O O . SER A 1 66 ? 20.835 2.647 -6.207 1.00 86.62 66 SER A O 1
ATOM 558 N N . PHE A 1 67 ? 19.257 1.065 -6.357 1.00 81.12 67 PHE A N 1
ATOM 559 C CA . PHE A 1 67 ? 20.085 0.051 -7.017 1.00 81.12 67 PHE A CA 1
ATOM 560 C C . PHE A 1 67 ? 20.302 0.300 -8.523 1.00 81.12 67 PHE A C 1
ATOM 562 O O . PHE A 1 67 ? 21.122 -0.380 -9.142 1.00 81.12 67 PHE A O 1
ATOM 569 N N . SER A 1 68 ? 19.572 1.239 -9.140 1.00 77.81 68 SER A N 1
ATOM 570 C CA . SER A 1 68 ? 19.683 1.544 -10.572 1.00 77.81 68 SER A CA 1
ATOM 571 C C . SER A 1 68 ? 20.591 2.752 -10.810 1.00 77.81 68 SER A C 1
ATOM 573 O O . SER A 1 68 ? 20.186 3.888 -10.590 1.00 77.81 68 SER A O 1
ATOM 575 N N . TRP A 1 69 ? 21.793 2.542 -11.353 1.00 66.81 69 TRP A N 1
ATOM 576 C CA . TRP A 1 69 ? 22.717 3.654 -11.641 1.00 66.81 69 TRP A CA 1
ATOM 577 C C . TRP A 1 69 ? 22.335 4.533 -12.839 1.00 66.81 69 TRP A C 1
ATOM 579 O O . TRP A 1 69 ? 22.691 5.705 -12.868 1.00 66.81 69 TRP A O 1
ATOM 589 N N . THR A 1 70 ? 21.639 3.995 -13.842 1.00 73.06 70 THR A N 1
ATOM 590 C CA . THR A 1 70 ? 21.388 4.704 -15.117 1.00 73.06 70 THR A CA 1
ATOM 591 C C . THR A 1 70 ? 19.925 4.701 -15.546 1.00 73.06 70 THR A C 1
ATOM 593 O O . THR A 1 70 ? 19.599 5.170 -16.636 1.00 73.06 70 THR A O 1
ATOM 596 N N . ARG A 1 71 ? 19.033 4.130 -14.730 1.00 78.56 71 ARG A N 1
ATOM 597 C CA . ARG A 1 71 ? 17.660 3.816 -15.138 1.00 78.56 71 ARG A CA 1
ATOM 598 C C . ARG A 1 71 ? 16.649 4.430 -14.186 1.00 78.56 71 ARG A C 1
ATOM 600 O O . ARG A 1 71 ? 16.529 4.000 -13.040 1.00 78.56 71 ARG A O 1
ATOM 607 N N . SER A 1 72 ? 15.883 5.384 -14.698 1.00 85.94 72 SER A N 1
ATOM 608 C CA . SER A 1 72 ? 14.652 5.844 -14.061 1.00 85.94 72 SER A CA 1
ATOM 609 C C . SER A 1 72 ? 13.587 4.749 -14.120 1.00 85.94 72 SER A C 1
ATOM 611 O O . SER A 1 72 ? 13.576 3.934 -15.043 1.00 85.94 72 SER A O 1
ATOM 613 N N . LYS A 1 73 ? 12.691 4.733 -13.134 1.00 87.94 73 LYS A N 1
ATOM 614 C CA . LYS A 1 73 ? 11.524 3.849 -13.091 1.00 87.94 73 LYS A CA 1
ATOM 615 C C . LYS A 1 73 ? 10.275 4.708 -13.086 1.00 87.94 73 LYS A C 1
ATOM 617 O O . LYS A 1 73 ? 10.166 5.619 -12.269 1.00 87.94 73 LYS A O 1
ATOM 622 N N . LYS A 1 74 ? 9.347 4.419 -13.991 1.00 92.25 74 LYS A N 1
ATOM 623 C CA . LYS A 1 74 ? 8.015 5.017 -13.981 1.00 92.25 74 LYS A CA 1
ATOM 624 C C . LYS A 1 74 ? 7.052 4.015 -13.366 1.00 92.25 74 LYS A C 1
ATOM 626 O O . LYS A 1 74 ? 6.965 2.886 -13.842 1.00 92.25 74 LYS A O 1
ATOM 631 N N . ILE A 1 75 ? 6.391 4.429 -12.289 1.00 94.38 75 ILE A N 1
ATOM 632 C CA . ILE A 1 75 ? 5.454 3.607 -11.525 1.00 94.38 75 ILE A CA 1
ATOM 633 C C . ILE A 1 75 ? 4.052 4.164 -11.738 1.00 94.38 75 ILE A C 1
ATOM 635 O O . ILE A 1 75 ? 3.824 5.360 -11.550 1.00 94.38 75 ILE A O 1
ATOM 639 N N . ARG A 1 76 ? 3.120 3.300 -12.135 1.00 95.50 76 ARG A N 1
ATOM 640 C CA . ARG A 1 76 ? 1.683 3.574 -12.087 1.00 95.50 76 ARG A CA 1
ATOM 641 C C . ARG A 1 76 ? 1.132 2.873 -10.861 1.00 95.50 76 ARG A C 1
ATOM 643 O O . ARG A 1 76 ? 1.448 1.704 -10.664 1.00 95.50 76 ARG A O 1
ATOM 650 N N . TYR A 1 77 ? 0.358 3.581 -10.052 1.00 96.25 77 TYR A N 1
ATOM 651 C CA . TYR A 1 77 ? -0.176 3.035 -8.814 1.00 96.25 77 TYR A CA 1
ATOM 652 C C . TYR A 1 77 ? -1.587 3.546 -8.538 1.00 96.25 77 TYR A C 1
ATOM 654 O O . TYR A 1 77 ? -1.957 4.644 -8.959 1.00 96.25 77 TYR A O 1
ATOM 662 N N . VAL A 1 78 ? -2.334 2.745 -7.791 1.00 96.38 78 VAL A N 1
ATOM 663 C CA . VAL A 1 78 ? -3.592 3.095 -7.139 1.00 96.38 78 VAL A CA 1
ATOM 664 C C . VAL A 1 78 ? -3.458 2.682 -5.682 1.00 96.38 78 VAL A C 1
ATOM 666 O O . VAL A 1 78 ? -2.973 1.592 -5.388 1.00 96.38 78 VAL A O 1
ATOM 669 N N . CYS A 1 79 ? -3.848 3.568 -4.770 1.00 94.56 79 CYS A N 1
ATOM 670 C CA . CYS A 1 79 ? -3.844 3.283 -3.342 1.00 94.56 79 CYS A CA 1
ATOM 671 C C . CYS A 1 79 ? -5.141 3.788 -2.730 1.00 94.56 79 CYS A C 1
ATOM 673 O O . CYS A 1 79 ? -5.544 4.920 -3.007 1.00 94.56 79 CYS A O 1
ATOM 675 N N . GLU A 1 80 ? -5.750 2.984 -1.868 1.00 93.19 80 GLU A N 1
ATOM 676 C CA . GLU A 1 80 ? -7.033 3.300 -1.252 1.00 93.19 80 GLU A CA 1
ATOM 677 C C . GLU A 1 80 ? -7.000 3.011 0.247 1.00 93.19 80 GLU A C 1
ATOM 679 O O . GLU A 1 80 ? -6.394 2.046 0.710 1.00 93.19 80 GLU A O 1
ATOM 684 N N . VAL A 1 81 ? -7.664 3.872 1.018 1.00 90.38 81 VAL A N 1
ATOM 685 C CA . VAL A 1 81 ? -7.968 3.620 2.428 1.00 90.38 81 VAL A CA 1
ATOM 686 C C . VAL A 1 81 ? -9.444 3.272 2.509 1.00 90.38 81 VAL A C 1
ATOM 688 O O . VAL A 1 81 ? -10.305 4.087 2.185 1.00 90.38 81 VAL A O 1
ATOM 691 N N . ILE A 1 82 ? -9.723 2.053 2.941 1.00 88.56 82 ILE A N 1
ATOM 692 C CA . ILE A 1 82 ? -11.052 1.470 3.028 1.00 88.56 82 ILE A CA 1
ATOM 693 C C . ILE A 1 82 ? -11.475 1.518 4.493 1.00 88.56 82 ILE A C 1
ATOM 695 O O . ILE A 1 82 ? -10.852 0.892 5.357 1.00 88.56 82 ILE A O 1
ATOM 699 N N . ALA A 1 83 ? -12.525 2.288 4.769 1.00 83.75 83 ALA A N 1
ATOM 700 C CA . ALA A 1 83 ? -13.170 2.292 6.072 1.00 83.75 83 ALA A CA 1
ATOM 701 C C . ALA A 1 83 ? -13.955 0.988 6.285 1.00 83.75 83 ALA A C 1
ATOM 703 O O . ALA A 1 83 ? -14.487 0.437 5.316 1.00 83.75 83 ALA A O 1
ATOM 704 N N . PRO A 1 84 ? -14.053 0.486 7.527 1.00 77.75 84 PRO A N 1
ATOM 705 C CA . PRO A 1 84 ? -15.012 -0.565 7.839 1.00 77.75 84 PRO A CA 1
ATOM 706 C C . PRO A 1 84 ? -16.428 -0.099 7.468 1.00 77.75 84 PRO A C 1
ATOM 708 O O . PRO A 1 84 ? -16.793 1.048 7.707 1.00 77.75 84 PRO A O 1
ATOM 711 N N . ASP A 1 85 ? -17.206 -0.984 6.847 1.00 77.81 85 ASP A N 1
ATOM 712 C CA . ASP A 1 85 ? -18.559 -0.675 6.382 1.00 77.81 85 ASP A CA 1
ATOM 713 C C . ASP A 1 85 ? -19.504 -0.440 7.574 1.00 77.81 85 ASP A C 1
ATOM 715 O O . ASP A 1 85 ? -19.697 -1.329 8.413 1.00 77.81 85 ASP A O 1
ATOM 719 N N . ASP A 1 86 ? -20.126 0.740 7.624 1.00 70.81 86 ASP A N 1
ATOM 720 C CA . ASP A 1 86 ? -21.104 1.129 8.647 1.00 70.81 86 ASP A CA 1
ATOM 721 C C . ASP A 1 86 ? -22.279 0.141 8.742 1.00 70.81 86 ASP A C 1
ATOM 723 O O . ASP A 1 86 ? -22.867 -0.036 9.815 1.00 70.81 86 ASP A O 1
ATOM 727 N N . THR A 1 87 ? -22.624 -0.549 7.648 1.00 74.56 87 THR A N 1
ATOM 728 C CA . THR A 1 87 ? -23.668 -1.581 7.675 1.00 74.56 87 THR A CA 1
ATOM 729 C C . THR A 1 87 ? -23.232 -2.836 8.422 1.00 74.56 87 THR A C 1
ATOM 731 O O . THR A 1 87 ? -24.044 -3.395 9.159 1.00 74.56 87 THR A O 1
ATOM 734 N N . LEU A 1 88 ? -21.964 -3.248 8.323 1.00 74.69 88 LEU A N 1
ATOM 735 C CA . LEU A 1 88 ? -21.424 -4.360 9.113 1.00 74.69 88 LEU A CA 1
ATOM 736 C C . LEU A 1 88 ? -21.356 -3.994 10.597 1.00 74.69 88 LEU A C 1
ATOM 738 O O . LEU A 1 88 ? -21.704 -4.814 11.443 1.00 74.69 88 LEU A O 1
ATOM 742 N N . ILE A 1 89 ? -20.977 -2.750 10.905 1.00 77.50 89 ILE A N 1
ATOM 743 C CA . ILE A 1 89 ? -20.991 -2.220 12.274 1.00 77.50 89 ILE A CA 1
ATOM 744 C C . ILE A 1 89 ? -22.414 -2.277 12.839 1.00 77.50 89 ILE A C 1
ATOM 746 O O . ILE A 1 89 ? -22.637 -2.832 13.913 1.00 77.50 89 ILE A O 1
ATOM 750 N N . SER A 1 90 ? -23.390 -1.773 12.082 1.00 81.44 90 SER A N 1
ATOM 751 C CA . SER A 1 90 ? -24.801 -1.775 12.481 1.00 81.44 90 SER A CA 1
ATOM 752 C C . SER A 1 90 ? -25.348 -3.194 12.670 1.00 81.44 90 SER A C 1
ATOM 754 O O . SER A 1 90 ? -26.086 -3.451 13.618 1.00 81.44 90 SER A O 1
ATOM 756 N N . GLN A 1 91 ? -24.981 -4.134 11.795 1.00 84.12 91 GLN A N 1
ATOM 757 C CA . GLN A 1 91 ? -25.373 -5.541 11.915 1.00 84.12 91 GLN A CA 1
ATOM 758 C C . GLN A 1 91 ? -24.760 -6.215 13.149 1.00 84.12 91 GLN A C 1
ATOM 760 O O . GLN A 1 91 ? -25.465 -6.946 13.840 1.00 84.12 91 GLN A O 1
ATOM 765 N N . GLU A 1 92 ? -23.481 -5.969 13.449 1.00 82.69 92 GLU A N 1
ATOM 766 C CA . GLU A 1 92 ? -22.815 -6.521 14.638 1.00 82.69 92 GLU A CA 1
ATOM 767 C C . GLU A 1 92 ? -23.434 -5.958 15.924 1.00 82.69 92 GLU A C 1
ATOM 769 O O . GLU A 1 92 ? -23.744 -6.729 16.830 1.00 82.69 92 GLU A O 1
ATOM 774 N N . ILE A 1 93 ? -23.706 -4.647 15.970 1.00 84.94 93 ILE A N 1
ATOM 775 C CA . ILE A 1 93 ? -24.391 -4.004 17.101 1.00 84.94 93 ILE A CA 1
ATOM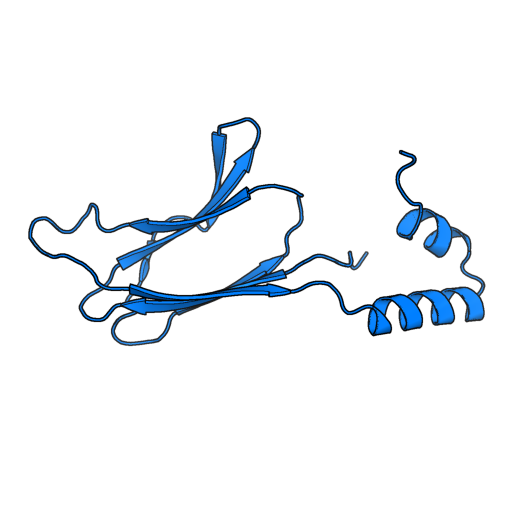 776 C C . ILE A 1 93 ? -25.776 -4.621 17.313 1.00 84.94 93 ILE A C 1
ATOM 778 O O . ILE A 1 93 ? -26.085 -5.059 18.418 1.00 84.94 93 ILE A O 1
ATOM 782 N N . ASN A 1 94 ? -26.596 -4.701 16.260 1.00 88.38 94 ASN A N 1
ATOM 783 C CA . ASN A 1 94 ? -27.947 -5.257 16.361 1.00 88.38 94 ASN A CA 1
ATOM 784 C C . ASN A 1 94 ? -27.927 -6.714 16.824 1.00 88.38 94 ASN A C 1
ATOM 786 O O . ASN A 1 94 ? -28.709 -7.087 17.693 1.00 88.38 94 ASN A O 1
ATOM 790 N N . LYS A 1 95 ? -26.999 -7.521 16.303 1.00 90.81 95 LYS A N 1
ATOM 791 C CA . LYS A 1 95 ? -26.861 -8.918 16.708 1.00 90.81 95 LYS A CA 1
ATOM 792 C C . LYS A 1 95 ? -26.502 -9.054 18.189 1.00 90.81 95 LYS A C 1
ATOM 794 O O . LYS A 1 95 ? -27.104 -9.861 18.884 1.00 90.81 95 LYS A O 1
ATOM 799 N N . LEU A 1 96 ? -25.554 -8.265 18.691 1.00 89.06 96 LEU A N 1
ATOM 800 C CA . LEU A 1 96 ? -25.178 -8.324 20.106 1.00 89.06 96 LEU A CA 1
ATOM 801 C C . LEU A 1 96 ? -26.302 -7.817 21.028 1.00 89.06 96 LEU A C 1
ATOM 803 O O . LEU A 1 96 ? -26.460 -8.330 22.134 1.00 89.06 96 LEU A O 1
ATOM 807 N N . ILE A 1 97 ? -27.106 -6.848 20.569 1.00 90.81 97 ILE A N 1
ATOM 808 C CA . ILE A 1 97 ? -28.319 -6.398 21.270 1.00 90.81 97 ILE A CA 1
ATOM 809 C C . ILE A 1 97 ? -29.341 -7.540 21.352 1.00 90.81 97 ILE A C 1
ATOM 811 O O . ILE A 1 97 ? -29.918 -7.767 22.415 1.00 90.81 97 ILE A O 1
ATOM 815 N N . GLU A 1 98 ? -29.559 -8.259 20.247 1.00 93.12 98 GLU A N 1
ATOM 816 C CA . GLU A 1 98 ? -30.454 -9.423 20.187 1.00 93.12 98 GLU A CA 1
ATOM 817 C C . GLU A 1 98 ? -29.972 -10.567 21.087 1.00 93.12 98 GLU A C 1
ATOM 819 O O . GLU A 1 98 ? -30.773 -11.162 21.809 1.00 93.12 98 GLU A O 1
ATOM 824 N N . ASP A 1 99 ? -28.665 -10.832 21.088 1.00 93.12 99 ASP A N 1
ATOM 825 C CA . ASP A 1 99 ? -28.027 -11.855 21.920 1.00 93.12 99 ASP A CA 1
ATOM 826 C C . ASP A 1 99 ? -27.950 -11.436 23.409 1.00 93.12 99 ASP A C 1
ATOM 828 O O . ASP A 1 99 ? -27.674 -12.266 24.278 1.00 93.12 99 ASP A O 1
ATOM 832 N N . GLY A 1 100 ? -28.223 -10.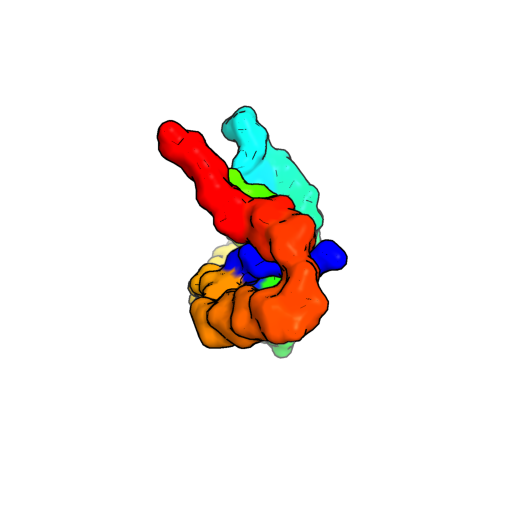163 23.729 1.00 92.31 100 GLY A N 1
ATOM 833 C CA . GLY A 1 100 ? -28.156 -9.609 25.084 1.00 92.31 100 GLY A CA 1
ATOM 834 C C . GLY A 1 100 ? -26.734 -9.511 25.649 1.00 92.31 100 GLY A C 1
ATOM 835 O O . GLY A 1 100 ? -26.565 -9.408 26.866 1.00 92.31 100 GLY A O 1
ATOM 836 N N . ASP A 1 101 ? -25.718 -9.551 24.785 1.00 91.12 101 ASP A N 1
ATOM 837 C CA . ASP A 1 101 ? -24.299 -9.497 25.145 1.00 91.12 101 ASP A CA 1
ATOM 838 C C . ASP A 1 101 ? -23.832 -8.041 25.306 1.00 91.12 101 ASP A C 1
ATOM 840 O O . ASP A 1 101 ? -23.103 -7.465 24.491 1.00 91.12 101 ASP A O 1
ATOM 844 N N . TRP A 1 102 ? -24.324 -7.416 26.375 1.00 88.44 102 TRP A N 1
ATOM 845 C CA . TRP A 1 102 ? -24.057 -6.013 26.689 1.00 88.44 102 TRP A CA 1
ATOM 846 C C . TRP A 1 102 ? -22.608 -5.747 27.106 1.00 88.44 102 TRP A C 1
ATOM 848 O O . TRP A 1 102 ? -22.118 -4.639 26.901 1.00 88.44 102 TRP A O 1
ATOM 858 N N . GLU A 1 103 ? -21.925 -6.746 27.665 1.00 87.44 103 GLU A N 1
ATOM 859 C CA . GLU A 1 103 ? -20.535 -6.632 28.113 1.00 87.44 103 GLU A CA 1
ATOM 860 C C . GLU A 1 103 ? -19.605 -6.456 26.906 1.00 87.44 103 GLU A C 1
ATOM 862 O O . GLU A 1 103 ? -18.895 -5.449 26.815 1.00 87.44 103 GLU A O 1
ATOM 867 N N . THR A 1 104 ? -19.722 -7.342 25.909 1.00 84.12 104 THR A N 1
ATOM 868 C CA . THR A 1 104 ? -18.968 -7.237 24.651 1.00 84.12 104 THR A CA 1
ATOM 869 C C . THR A 1 104 ? -19.305 -5.952 23.891 1.00 84.12 104 THR A C 1
ATOM 871 O O . THR A 1 104 ? -18.415 -5.332 23.307 1.00 84.12 104 THR A O 1
ATOM 874 N N . LEU A 1 105 ? -20.573 -5.522 23.897 1.00 82.88 105 LEU A N 1
ATOM 875 C CA . LEU A 1 105 ? -20.983 -4.254 23.284 1.00 82.88 105 LEU A CA 1
ATOM 876 C C . LEU A 1 105 ? -20.277 -3.052 23.914 1.00 82.88 105 LEU A C 1
ATOM 878 O O . LEU A 1 105 ? -19.743 -2.219 23.179 1.00 82.88 105 LEU A O 1
ATOM 882 N N . SER A 1 106 ? -20.262 -2.967 25.249 1.00 84.12 106 SER A N 1
ATOM 883 C CA . SER A 1 106 ? -19.621 -1.854 25.957 1.00 84.12 106 SER A CA 1
ATOM 884 C C . SER A 1 106 ? -18.115 -1.807 25.725 1.00 84.12 106 SER A C 1
ATOM 886 O O . SER A 1 106 ? -17.593 -0.763 25.350 1.00 84.12 106 SER A O 1
ATOM 888 N N . GLU A 1 107 ? -17.420 -2.941 25.835 1.00 82.00 107 GLU A N 1
ATOM 889 C CA . GLU A 1 107 ? -15.962 -2.987 25.676 1.00 82.00 107 GLU A CA 1
ATOM 890 C C . GLU A 1 107 ? -15.527 -2.573 24.261 1.00 82.00 107 GLU A C 1
ATOM 892 O O . GLU A 1 107 ? -14.464 -1.989 24.049 1.00 82.00 107 GLU A O 1
ATOM 897 N N . ARG A 1 108 ? -16.357 -2.885 23.264 1.00 75.19 108 ARG A N 1
ATOM 898 C CA . ARG A 1 108 ? -15.994 -2.769 21.853 1.00 75.19 108 ARG A CA 1
ATOM 899 C C . ARG A 1 108 ? -16.350 -1.434 21.215 1.00 75.19 108 ARG A C 1
ATOM 901 O O . ARG A 1 108 ? -15.675 -1.038 20.265 1.00 75.19 108 ARG A O 1
ATOM 908 N N . PHE A 1 109 ? -17.398 -0.774 21.700 1.00 73.88 109 PHE A N 1
ATOM 909 C CA . PHE A 1 109 ? -17.931 0.460 21.116 1.00 73.88 109 PHE A CA 1
ATOM 910 C C . PHE A 1 109 ? -17.931 1.653 22.080 1.00 73.88 109 PHE A C 1
ATOM 912 O O . PHE A 1 109 ? -18.525 2.686 21.768 1.00 73.88 109 PHE A O 1
ATOM 919 N N . GLU A 1 110 ? -17.247 1.567 23.223 1.00 70.25 110 GLU A N 1
ATOM 920 C CA . GLU A 1 110 ? -16.969 2.744 24.044 1.00 70.25 110 GLU A CA 1
ATOM 921 C C . GLU A 1 110 ? -16.156 3.777 23.243 1.00 70.25 110 GLU A C 1
ATOM 923 O O . GLU A 1 110 ? -14.973 3.604 22.941 1.00 70.25 110 GLU A O 1
ATOM 928 N N . THR A 1 111 ? -16.808 4.889 22.888 1.00 49.59 111 THR A N 1
ATOM 929 C CA . THR A 1 111 ? -16.138 6.101 22.410 1.00 49.59 111 THR A CA 1
ATOM 930 C C . THR A 1 111 ? -15.143 6.528 23.471 1.00 49.59 111 THR A C 1
ATOM 932 O O . THR A 1 111 ? -15.546 6.920 24.565 1.00 49.59 111 THR A O 1
ATOM 935 N N . THR A 1 112 ? -13.849 6.471 23.151 1.00 43.62 112 THR A N 1
ATOM 936 C CA . THR A 1 112 ? -12.812 7.087 23.975 1.00 43.62 112 THR A CA 1
ATOM 937 C C . THR A 1 112 ? -13.249 8.522 24.251 1.00 43.62 112 THR A C 1
ATOM 939 O O . THR A 1 112 ? -13.397 9.315 23.320 1.00 43.62 112 THR A O 1
ATOM 942 N N . HIS A 1 113 ? -13.573 8.803 25.513 1.00 44.78 113 HIS A N 1
ATOM 943 C CA . HIS A 1 113 ? -14.044 10.107 25.950 1.00 44.78 113 HIS A CA 1
ATOM 944 C C . HIS A 1 113 ? -13.048 11.182 25.489 1.00 44.78 113 HIS A C 1
ATOM 946 O O . HIS A 1 113 ? -11.854 11.079 25.777 1.00 44.78 113 HIS A O 1
ATOM 952 N N . LEU A 1 114 ? -13.562 12.156 24.727 1.00 35.91 114 LEU A N 1
ATOM 953 C CA . LEU A 1 114 ? -12.885 13.411 24.384 1.00 35.91 114 LEU A CA 1
ATOM 954 C C . LEU A 1 114 ? -12.396 14.144 25.638 1.00 35.91 114 LEU A C 1
ATOM 956 O O . LEU A 1 114 ? -13.138 14.129 26.649 1.00 35.91 114 LEU A O 1
#

Radius of gyration: 19.44 Å; Cα contacts (8 Å, |Δi|>4): 173; chains: 1; bounding box: 53×25×45 Å

InterPro domains:
  IPR009038 GOLD domain [PS50866] (1-81)
  IPR036598 GOLD domain superfamily [SSF101576] (7-86)